Protein AF-A0A842HWE3-F1 (afdb_monomer_lite)

Sequence (59 aa):
MDHETINRNLIIILPKQPALDWIISVDPQPIQGLTLEELRQEQEVYLLAGGTVNTPEQA

Secondary structure (DSSP, 8-state):
--------EEEE----HHHHHHHHHH-SS--TT--HHHHHHT--EEEEPSS-PPPGGG-

Foldseek 3Di:
DDPPQDQPDKDKDQDDPVVVVVCVVPDPDDDPPDDSVNVRVPIDMDRDGPDDDQDPVND

Organism: NCBI:txid2697024

Structure (mmCIF, N/CA/C/O backbone):
data_AF-A0A842HWE3-F1
#
_entry.id   AF-A0A842HWE3-F1
#
loop_
_atom_site.group_PDB
_atom_site.id
_atom_site.type_symbol
_atom_site.label_atom_id
_atom_site.label_alt_id
_atom_site.label_comp_id
_atom_site.label_asym_id
_atom_site.label_entity_id
_atom_site.label_seq_id
_atom_site.pdbx_PDB_ins_code
_atom_site.Cartn_x
_atom_site.Cartn_y
_atom_site.Cartn_z
_atom_site.occupancy
_atom_site.B_iso_or_equiv
_atom_site.auth_seq_id
_atom_site.auth_comp_id
_atom_site.auth_asym_id
_atom_site.auth_atom_id
_atom_site.pdbx_PDB_model_num
ATOM 1 N N . MET A 1 1 ? 33.231 -9.726 -23.084 1.00 44.12 1 MET A N 1
ATOM 2 C CA . MET A 1 1 ? 32.608 -8.485 -22.592 1.00 44.12 1 MET A CA 1
ATOM 3 C C . MET A 1 1 ? 31.179 -8.842 -22.282 1.00 44.12 1 MET A C 1
ATOM 5 O O . MET A 1 1 ? 30.420 -9.093 -23.209 1.00 44.12 1 MET A O 1
ATOM 9 N N . ASP A 1 2 ? 30.866 -8.985 -21.004 1.00 55.53 2 ASP A N 1
ATOM 10 C CA . ASP A 1 2 ? 29.505 -9.246 -20.559 1.00 55.53 2 ASP A CA 1
ATOM 11 C C . ASP A 1 2 ? 28.666 -7.998 -20.840 1.00 55.53 2 ASP A C 1
ATOM 13 O O . ASP A 1 2 ? 29.032 -6.888 -20.457 1.00 55.53 2 ASP A O 1
ATOM 17 N N . HIS A 1 3 ? 27.586 -8.159 -21.601 1.00 60.56 3 HIS A N 1
ATOM 18 C CA . HIS A 1 3 ? 26.636 -7.079 -21.826 1.00 60.56 3 HIS A CA 1
ATOM 19 C C . HIS A 1 3 ? 25.954 -6.765 -20.490 1.00 60.56 3 HIS A C 1
ATOM 21 O O . HIS A 1 3 ? 25.205 -7.596 -19.975 1.00 60.56 3 HIS A O 1
ATOM 27 N N . GLU A 1 4 ? 26.194 -5.577 -19.928 1.00 61.84 4 GLU A N 1
ATOM 28 C CA . GLU A 1 4 ? 25.423 -5.097 -18.780 1.00 61.84 4 GLU A CA 1
ATOM 29 C C . GLU A 1 4 ? 23.941 -5.051 -19.173 1.00 61.84 4 GLU A C 1
ATOM 31 O O . GLU A 1 4 ? 23.513 -4.274 -20.032 1.00 61.84 4 GLU A O 1
ATOM 36 N N . THR A 1 5 ? 23.146 -5.940 -18.579 1.00 58.72 5 THR A N 1
ATOM 37 C CA . THR A 1 5 ? 21.700 -5.961 -18.792 1.00 58.72 5 THR A CA 1
ATOM 38 C C . THR A 1 5 ? 21.098 -4.844 -17.953 1.00 58.72 5 THR A C 1
ATOM 40 O O . THR A 1 5 ? 20.937 -4.975 -16.743 1.00 58.72 5 THR A O 1
ATOM 43 N N . ILE A 1 6 ? 20.797 -3.711 -18.588 1.00 61.16 6 ILE A N 1
ATOM 44 C CA . ILE A 1 6 ? 20.081 -2.615 -17.931 1.00 61.16 6 ILE A CA 1
ATOM 45 C C . ILE A 1 6 ? 18.633 -3.060 -17.712 1.00 61.16 6 ILE A C 1
ATOM 47 O O . ILE A 1 6 ? 17.891 -3.289 -18.672 1.00 61.16 6 ILE A O 1
ATOM 51 N N . ASN A 1 7 ? 18.216 -3.134 -16.451 1.00 61.81 7 ASN A N 1
ATOM 52 C CA . ASN A 1 7 ? 16.824 -3.358 -16.077 1.00 61.81 7 ASN A CA 1
ATOM 53 C C . ASN A 1 7 ? 16.002 -2.119 -16.445 1.00 61.81 7 ASN A C 1
ATOM 55 O O . ASN A 1 7 ? 16.091 -1.083 -15.792 1.00 61.81 7 ASN A O 1
ATOM 59 N N . ARG A 1 8 ? 15.229 -2.207 -17.534 1.00 70.88 8 ARG A N 1
ATOM 60 C CA . ARG A 1 8 ? 14.413 -1.092 -18.058 1.00 70.88 8 ARG A CA 1
ATOM 61 C C . ARG A 1 8 ? 13.018 -1.003 -17.440 1.00 70.88 8 ARG A C 1
ATOM 63 O O . ARG A 1 8 ? 12.273 -0.087 -17.768 1.00 70.88 8 ARG A O 1
ATOM 70 N N . ASN A 1 9 ? 12.662 -1.955 -16.583 1.00 76.06 9 ASN A N 1
ATOM 71 C CA . ASN A 1 9 ? 11.325 -2.075 -16.025 1.00 76.06 9 ASN A CA 1
ATOM 72 C C . ASN A 1 9 ? 11.358 -1.744 -14.533 1.00 76.06 9 ASN A C 1
ATOM 74 O O . ASN A 1 9 ? 12.099 -2.364 -13.767 1.00 76.06 9 ASN A O 1
ATOM 78 N N . LEU A 1 10 ? 10.532 -0.772 -14.152 1.00 77.19 10 LEU A N 1
ATOM 79 C CA . LEU A 1 10 ? 10.359 -0.284 -12.792 1.00 77.19 10 LEU A CA 1
ATOM 80 C C . LEU A 1 10 ? 8.921 -0.560 -12.358 1.00 77.19 10 LEU A C 1
ATOM 82 O O . LEU A 1 10 ? 7.990 -0.145 -13.052 1.00 77.19 10 LEU A O 1
ATOM 86 N N . ILE A 1 11 ? 8.734 -1.216 -11.215 1.00 81.50 11 ILE A N 1
ATOM 87 C CA . ILE A 1 11 ? 7.421 -1.308 -10.571 1.00 81.50 11 ILE A CA 1
ATOM 88 C C . ILE A 1 11 ? 7.454 -0.479 -9.294 1.00 81.50 11 ILE A C 1
ATOM 90 O O . ILE A 1 11 ? 8.334 -0.646 -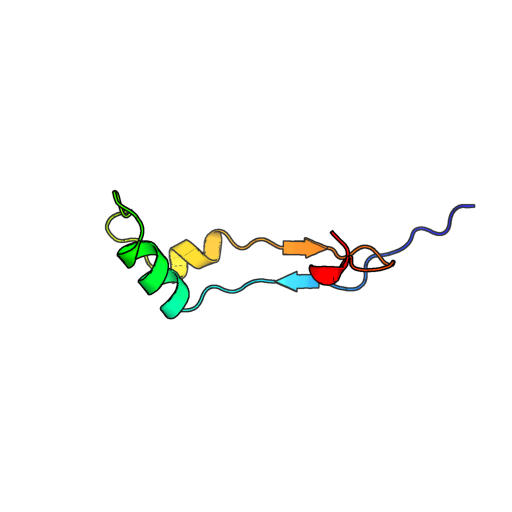8.451 1.00 81.50 11 ILE A O 1
ATOM 94 N N . ILE A 1 12 ? 6.464 0.400 -9.172 1.00 82.56 12 ILE A N 1
ATOM 95 C CA . ILE A 1 12 ? 6.207 1.196 -7.977 1.00 82.56 12 ILE A CA 1
ATOM 96 C C . ILE A 1 12 ? 4.856 0.748 -7.430 1.00 82.56 12 ILE A C 1
ATOM 98 O O . ILE A 1 12 ? 3.843 0.822 -8.133 1.00 82.56 12 ILE A O 1
ATOM 102 N N . ILE A 1 13 ? 4.830 0.298 -6.179 1.00 84.44 13 ILE A N 1
ATOM 103 C CA . ILE A 1 13 ? 3.580 -0.012 -5.484 1.00 84.44 13 ILE A CA 1
ATOM 104 C C . ILE A 1 13 ? 3.137 1.257 -4.767 1.00 84.44 13 ILE A C 1
ATOM 106 O O . ILE A 1 13 ? 3.869 1.794 -3.947 1.00 84.44 13 ILE A O 1
ATOM 110 N N . LEU A 1 14 ? 1.951 1.775 -5.088 1.00 90.12 14 LEU A N 1
ATOM 111 C CA . LEU A 1 14 ? 1.386 2.951 -4.422 1.00 90.12 14 LEU A CA 1
ATOM 112 C C . LEU A 1 14 ? 0.190 2.534 -3.563 1.00 90.12 14 LEU A C 1
ATOM 114 O O . LEU A 1 14 ? -0.876 2.238 -4.119 1.00 90.12 14 LEU A O 1
ATOM 118 N N . PRO A 1 15 ? 0.326 2.549 -2.225 1.00 91.56 15 PRO A N 1
ATOM 119 C CA . PRO A 1 15 ? -0.788 2.294 -1.330 1.00 91.56 15 PRO A CA 1
ATOM 120 C C . PRO A 1 15 ? -1.951 3.259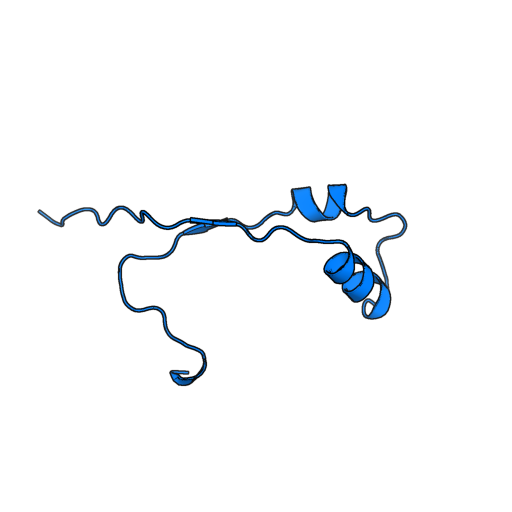 -1.585 1.00 91.56 15 PRO A C 1
ATOM 122 O O . PRO A 1 15 ? -1.793 4.479 -1.743 1.00 91.56 15 PRO A O 1
ATOM 125 N N . LYS A 1 16 ? -3.156 2.690 -1.627 1.00 93.88 16 LYS A N 1
ATOM 126 C CA . LYS A 1 16 ? -4.428 3.419 -1.662 1.00 93.88 16 LYS A CA 1
ATOM 127 C C . LYS A 1 16 ? -5.166 3.212 -0.345 1.00 93.88 16 LYS A C 1
ATOM 129 O O . LYS A 1 16 ? -4.798 2.339 0.435 1.00 93.88 16 LYS A O 1
ATOM 134 N N . GLN A 1 17 ? -6.239 3.973 -0.145 1.00 95.56 17 GLN A N 1
ATOM 135 C CA . GLN A 1 17 ? -7.051 3.902 1.070 1.00 95.56 17 GLN A CA 1
ATOM 136 C C . GLN A 1 17 ? -7.432 2.464 1.482 1.00 95.56 17 GLN A C 1
ATOM 138 O O . GLN A 1 17 ? -7.202 2.137 2.638 1.00 95.56 17 GLN A O 1
ATOM 143 N N . PRO A 1 18 ? -7.841 1.552 0.570 1.00 95.69 18 PRO A N 1
ATOM 144 C CA . PRO A 1 18 ? -8.172 0.180 0.967 1.00 95.69 18 PRO A CA 1
ATOM 145 C C . PRO A 1 18 ? -7.017 -0.604 1.604 1.00 95.69 18 PRO A C 1
ATOM 147 O O . PRO A 1 18 ? -7.259 -1.489 2.415 1.00 95.69 18 PRO A O 1
ATOM 150 N N . ALA A 1 19 ? -5.765 -0.300 1.245 1.00 93.31 19 ALA A N 1
ATOM 151 C CA . ALA A 1 19 ? -4.605 -0.936 1.864 1.00 93.31 19 ALA A CA 1
ATOM 152 C C . ALA A 1 19 ? -4.427 -0.458 3.312 1.00 93.31 19 ALA A C 1
ATOM 154 O O . ALA A 1 19 ? -4.206 -1.276 4.198 1.00 93.31 19 ALA A O 1
ATOM 155 N N . LEU A 1 20 ? -4.586 0.849 3.554 1.00 94.12 20 LEU A N 1
ATOM 156 C CA . LEU A 1 20 ? -4.570 1.417 4.902 1.00 94.12 20 LEU A CA 1
ATOM 157 C C . LEU A 1 20 ? -5.722 0.860 5.751 1.00 94.12 20 LEU A C 1
ATOM 159 O O . LEU A 1 20 ? -5.493 0.426 6.876 1.00 94.12 20 LEU A O 1
ATOM 163 N N . ASP A 1 21 ? -6.934 0.812 5.195 1.00 94.88 21 ASP A N 1
ATOM 164 C CA . ASP A 1 21 ? -8.114 0.276 5.884 1.00 94.88 21 ASP A CA 1
ATOM 165 C C . ASP A 1 21 ? -7.909 -1.195 6.269 1.00 94.88 21 ASP A C 1
ATOM 167 O O . ASP A 1 21 ? -8.233 -1.605 7.384 1.00 94.88 21 ASP A O 1
ATOM 171 N N . TRP A 1 22 ? -7.326 -1.986 5.362 1.00 95.12 22 TRP A N 1
ATOM 172 C CA . TRP A 1 22 ? -6.992 -3.378 5.631 1.00 95.12 22 TRP A CA 1
ATOM 173 C C . TRP A 1 22 ? -5.973 -3.506 6.766 1.00 95.12 22 TRP A C 1
ATOM 175 O O . TRP A 1 22 ? -6.258 -4.235 7.713 1.00 95.12 22 TRP A O 1
ATOM 185 N N . ILE A 1 23 ? -4.858 -2.761 6.727 1.00 92.88 23 ILE A N 1
ATOM 186 C CA . ILE A 1 23 ? -3.825 -2.764 7.782 1.00 92.88 23 ILE A CA 1
ATOM 187 C C . ILE A 1 23 ? -4.451 -2.451 9.142 1.00 92.88 23 ILE A C 1
ATOM 189 O O . ILE A 1 23 ? -4.292 -3.228 10.078 1.00 92.88 23 ILE A O 1
ATOM 193 N N . ILE A 1 24 ? -5.227 -1.367 9.232 1.00 93.12 24 ILE A N 1
ATOM 194 C CA . ILE A 1 24 ? -5.902 -0.965 10.475 1.00 93.12 24 ILE A CA 1
ATOM 195 C C . ILE A 1 24 ? -6.851 -2.066 10.973 1.00 93.12 24 ILE A C 1
ATOM 197 O O . ILE A 1 24 ? -6.991 -2.251 12.179 1.00 93.12 24 ILE A O 1
ATOM 201 N N . SER A 1 25 ? -7.511 -2.791 10.065 1.00 93.88 25 SER A N 1
ATOM 202 C CA . SER A 1 25 ? -8.478 -3.832 10.432 1.00 93.88 25 SER A CA 1
ATOM 203 C C . SER A 1 25 ? -7.848 -5.133 10.935 1.00 93.88 25 SER A C 1
ATOM 205 O O . SER A 1 25 ? -8.470 -5.827 11.740 1.00 93.88 25 SER A O 1
ATOM 207 N N . VAL A 1 26 ? -6.655 -5.491 10.446 1.00 95.12 26 VAL A N 1
ATOM 208 C CA . VAL A 1 26 ? -6.019 -6.787 10.741 1.00 95.12 26 VAL A CA 1
ATOM 209 C C . VAL A 1 26 ? -4.905 -6.693 11.774 1.00 95.12 26 VAL A C 1
ATOM 211 O O . VAL A 1 26 ? -4.579 -7.706 12.392 1.00 95.12 26 VAL A O 1
ATOM 214 N N . ASP A 1 27 ? -4.312 -5.514 11.957 1.00 91.31 27 ASP A N 1
ATOM 215 C CA . ASP A 1 27 ? -3.238 -5.311 12.919 1.00 91.31 27 ASP A CA 1
ATOM 216 C C . ASP A 1 27 ? -3.798 -5.342 14.355 1.00 91.31 27 ASP A C 1
ATOM 218 O O . ASP A 1 27 ? -4.645 -4.516 14.705 1.00 91.31 27 ASP A O 1
ATOM 222 N N . PRO A 1 28 ? -3.354 -6.274 15.220 1.00 91.12 28 PRO A N 1
ATOM 223 C CA . PRO A 1 28 ? -3.769 -6.301 16.620 1.00 91.12 28 PRO A CA 1
ATOM 224 C C . PRO A 1 28 ? -3.256 -5.098 17.432 1.00 91.12 28 PRO A C 1
ATOM 226 O O . PRO A 1 28 ? -3.746 -4.872 18.542 1.00 91.12 28 PRO A O 1
ATOM 229 N N . GLN A 1 29 ? -2.269 -4.348 16.933 1.00 93.00 29 GLN A N 1
ATOM 230 C CA . GLN A 1 29 ? -1.670 -3.171 17.571 1.00 93.00 29 GLN A CA 1
ATOM 231 C C . GLN A 1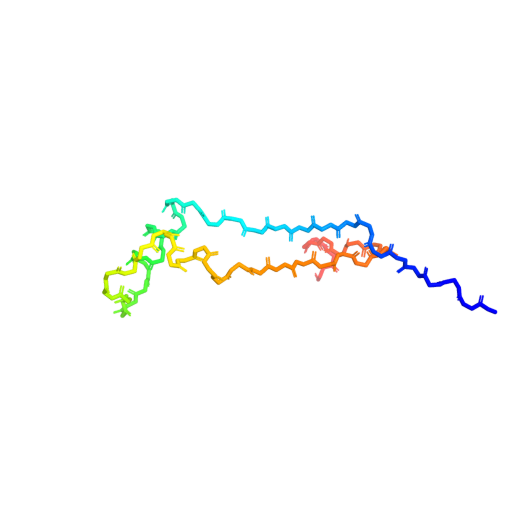 29 ? -1.444 -2.048 16.536 1.00 93.00 29 GLN A C 1
ATOM 233 O O . GLN A 1 29 ? -0.300 -1.668 16.282 1.00 93.00 29 GLN A O 1
ATOM 238 N N . PRO A 1 30 ? -2.519 -1.482 15.954 1.00 86.00 30 PRO A N 1
ATOM 239 C CA . PRO A 1 30 ? -2.393 -0.532 14.859 1.00 86.00 30 PRO A CA 1
ATOM 240 C C . PRO A 1 30 ? -1.682 0.745 15.313 1.00 86.00 30 PRO A C 1
ATOM 242 O O . PRO A 1 30 ? -1.964 1.295 16.385 1.00 86.00 30 PRO A O 1
ATOM 245 N N . ILE A 1 31 ? -0.790 1.251 14.460 1.00 88.25 31 ILE A N 1
ATOM 246 C CA . ILE A 1 31 ? -0.130 2.545 14.654 1.00 88.25 31 ILE A CA 1
ATOM 247 C C . ILE A 1 31 ? -1.209 3.634 14.695 1.00 88.25 31 ILE A C 1
ATOM 249 O O . ILE A 1 31 ? -1.877 3.919 13.697 1.00 88.25 31 ILE A O 1
ATOM 253 N N . GLN A 1 32 ? -1.401 4.244 15.865 1.00 87.44 32 GLN A N 1
ATOM 254 C CA . GLN A 1 32 ? -2.412 5.282 16.032 1.00 87.44 32 GLN A CA 1
ATOM 255 C C . GLN A 1 32 ? -2.067 6.510 15.192 1.00 87.44 32 GLN A C 1
ATOM 257 O O . GLN A 1 32 ? -0.972 7.055 15.291 1.00 87.44 32 GLN A O 1
ATOM 262 N N . GLY A 1 33 ? -3.036 6.962 14.398 1.00 89.81 33 GLY A N 1
ATOM 263 C CA . GLY A 1 33 ? -2.878 8.142 13.554 1.00 89.81 33 GLY A CA 1
ATOM 264 C C . GLY A 1 33 ? -2.153 7.894 12.235 1.00 89.81 33 GLY A C 1
ATOM 265 O O . GLY A 1 33 ? -1.970 8.865 11.513 1.00 89.81 33 GLY A O 1
ATOM 266 N N . LEU A 1 34 ? -1.804 6.642 11.893 1.00 92.75 34 LEU A N 1
ATOM 267 C CA . LEU A 1 34 ? -1.218 6.312 10.593 1.00 92.75 34 LEU A CA 1
ATOM 268 C C . LEU A 1 34 ? -2.106 6.828 9.455 1.00 92.75 34 LEU A C 1
ATOM 270 O O . LEU A 1 34 ? -3.257 6.414 9.290 1.00 92.75 34 LEU A O 1
ATOM 274 N N . THR A 1 35 ? -1.553 7.727 8.655 1.00 94.25 35 THR A N 1
ATOM 275 C CA . THR A 1 35 ? -2.211 8.306 7.489 1.00 94.25 35 THR A CA 1
ATOM 276 C C . THR A 1 35 ? -1.806 7.590 6.208 1.00 94.25 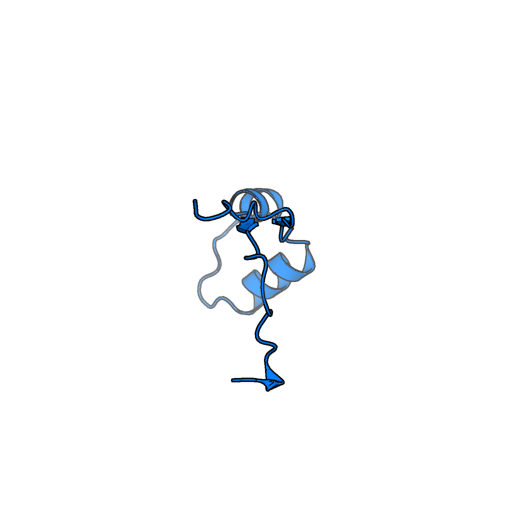35 THR A C 1
ATOM 278 O O . THR A 1 35 ? -0.762 6.943 6.108 1.00 94.25 35 THR A O 1
ATOM 281 N N . LEU A 1 36 ? -2.626 7.751 5.167 1.00 93.56 36 LEU A N 1
ATOM 282 C CA . LEU A 1 36 ? -2.307 7.213 3.846 1.00 93.56 36 LEU A CA 1
ATOM 283 C C . LEU A 1 36 ? -1.044 7.857 3.261 1.00 93.56 36 LEU A C 1
ATOM 285 O O . LEU A 1 36 ? -0.343 7.221 2.483 1.00 93.56 36 LEU A O 1
ATOM 289 N N . GLU A 1 37 ? -0.767 9.109 3.620 1.00 93.19 37 GLU A N 1
ATOM 290 C CA . GLU A 1 37 ? 0.423 9.811 3.151 1.00 93.19 37 GLU A CA 1
ATOM 291 C C . GLU A 1 37 ? 1.692 9.252 3.795 1.00 93.19 37 GLU A C 1
ATOM 293 O O . GLU A 1 37 ? 2.655 8.982 3.085 1.00 93.19 37 GLU A O 1
ATOM 298 N N . GLU A 1 38 ? 1.670 8.980 5.101 1.00 92.12 38 GLU A N 1
ATOM 299 C CA . GLU A 1 38 ? 2.776 8.313 5.800 1.00 92.12 38 GLU A CA 1
ATOM 300 C C . GLU A 1 38 ? 3.016 6.906 5.249 1.00 92.12 38 GLU A C 1
ATOM 302 O O . GLU A 1 38 ? 4.152 6.549 4.951 1.00 92.12 38 GLU A O 1
ATOM 307 N N . LEU A 1 39 ? 1.949 6.139 4.997 1.00 90.38 39 LEU A N 1
ATOM 308 C CA . LEU A 1 39 ? 2.056 4.808 4.391 1.00 90.38 39 LEU A CA 1
ATOM 309 C C . LEU A 1 39 ? 2.700 4.840 2.990 1.00 90.38 39 LEU A C 1
ATOM 311 O O . LEU A 1 39 ? 3.308 3.864 2.560 1.00 90.38 39 LEU A O 1
ATOM 315 N N . ARG A 1 40 ? 2.576 5.952 2.258 1.00 91.06 40 ARG A N 1
ATOM 316 C CA . ARG A 1 40 ? 3.199 6.132 0.937 1.00 91.06 40 ARG A CA 1
ATOM 317 C C . ARG A 1 40 ? 4.656 6.579 1.000 1.00 91.06 40 ARG A C 1
ATOM 319 O O . ARG A 1 40 ? 5.325 6.513 -0.023 1.00 91.06 40 ARG A O 1
ATOM 326 N N . GLN A 1 41 ? 5.159 7.028 2.147 1.00 87.00 41 GLN A N 1
ATOM 327 C CA . GLN A 1 41 ? 6.585 7.346 2.280 1.00 87.00 41 GLN A CA 1
ATOM 328 C C . GLN A 1 41 ? 7.443 6.071 2.318 1.00 87.00 41 GLN A C 1
ATOM 330 O O . GLN A 1 41 ? 8.578 6.081 1.854 1.00 87.00 41 GLN A O 1
ATOM 335 N N . GLU A 1 42 ? 6.871 4.952 2.766 1.00 75.69 42 GLU A N 1
ATOM 336 C CA . GLU A 1 42 ? 7.494 3.618 2.806 1.00 75.69 42 GLU A CA 1
ATOM 337 C C . GLU A 1 42 ? 7.398 2.882 1.449 1.00 75.69 42 GLU A C 1
ATOM 339 O O . GLU A 1 42 ? 7.257 1.661 1.383 1.00 75.69 42 GLU A O 1
ATOM 344 N N . GLN A 1 43 ? 7.394 3.613 0.330 1.00 68.75 43 GLN A N 1
ATOM 345 C CA . GLN A 1 43 ? 7.245 3.001 -0.988 1.00 68.75 43 GLN A CA 1
ATOM 346 C C . GLN A 1 43 ? 8.452 2.146 -1.372 1.00 68.75 43 GLN A C 1
ATOM 348 O O . GLN A 1 43 ? 9.572 2.636 -1.518 1.00 68.75 43 GLN A O 1
ATOM 353 N N . GLU A 1 44 ? 8.188 0.873 -1.655 1.00 72.81 44 GLU A N 1
ATOM 354 C CA . GLU A 1 44 ? 9.183 -0.031 -2.213 1.00 72.81 44 GLU A CA 1
ATOM 355 C C . GLU A 1 44 ? 9.235 0.068 -3.740 1.00 72.81 44 GLU A C 1
ATOM 357 O O . GLU A 1 44 ? 8.218 0.104 -4.445 1.00 72.81 44 GLU A O 1
ATOM 362 N N . VAL A 1 45 ? 10.462 0.100 -4.250 1.00 72.12 45 VAL A N 1
ATOM 363 C CA . VAL A 1 45 ? 10.766 0.168 -5.674 1.00 72.12 45 VAL A CA 1
ATOM 364 C C . VAL A 1 45 ? 11.439 -1.131 -6.082 1.00 72.12 45 VAL A C 1
ATOM 366 O O . VAL A 1 45 ? 12.511 -1.470 -5.584 1.00 72.12 45 VAL A O 1
ATOM 369 N N . TYR A 1 46 ? 10.827 -1.839 -7.028 1.00 76.38 46 TYR A N 1
ATOM 370 C CA . TYR A 1 46 ? 11.328 -3.124 -7.497 1.00 76.38 46 TYR A CA 1
ATOM 371 C C . TYR A 1 46 ? 11.915 -2.983 -8.901 1.00 76.38 46 TYR A C 1
ATOM 373 O O . TYR A 1 46 ? 11.230 -2.572 -9.844 1.00 76.38 46 TYR A O 1
ATOM 381 N N . LEU A 1 47 ? 13.192 -3.345 -9.040 1.00 72.62 47 LEU A N 1
ATOM 382 C CA . LEU A 1 47 ? 13.857 -3.487 -10.332 1.00 72.62 47 LEU A CA 1
ATOM 383 C C . LEU A 1 47 ? 13.677 -4.919 -10.824 1.00 72.62 47 LEU A C 1
ATOM 385 O O . LEU A 1 47 ? 14.134 -5.865 -10.183 1.00 72.62 47 LEU A O 1
ATOM 389 N N . LEU A 1 48 ? 13.031 -5.081 -11.976 1.00 70.25 48 LEU A N 1
ATOM 390 C CA . LEU A 1 48 ? 12.884 -6.397 -12.584 1.00 70.25 48 LEU A CA 1
ATOM 391 C C . LEU A 1 48 ? 14.111 -6.719 -13.432 1.00 70.25 48 LEU A C 1
ATOM 393 O O . LEU A 1 48 ? 14.423 -5.984 -14.372 1.00 70.25 48 LEU A O 1
ATOM 397 N N . ALA A 1 49 ? 14.769 -7.836 -13.115 1.00 66.12 49 ALA A N 1
ATOM 398 C CA . ALA A 1 49 ? 15.818 -8.396 -13.952 1.00 66.12 49 ALA A CA 1
ATOM 399 C C . ALA A 1 49 ? 15.278 -8.673 -15.367 1.00 66.12 49 ALA A C 1
ATOM 401 O O . ALA A 1 49 ? 14.170 -9.187 -15.534 1.00 66.12 49 ALA A O 1
ATOM 402 N N . GLY A 1 50 ? 16.055 -8.345 -16.399 1.00 59.72 50 GLY A N 1
ATOM 403 C CA . GLY A 1 50 ? 15.765 -8.775 -17.766 1.00 59.72 50 GLY A CA 1
ATOM 404 C C . GLY A 1 50 ? 15.924 -10.291 -17.915 1.00 59.72 50 GLY A C 1
ATOM 405 O O . GLY A 1 50 ? 16.988 -10.756 -18.302 1.00 59.72 50 GLY A O 1
ATOM 406 N N . GLY A 1 51 ? 14.881 -11.060 -17.598 1.00 63.06 51 GLY A N 1
ATOM 407 C CA . GLY A 1 51 ? 14.859 -12.522 -17.711 1.00 63.06 51 GLY A CA 1
ATOM 408 C C . GLY A 1 51 ? 13.770 -13.137 -16.831 1.00 63.06 51 GLY A C 1
ATOM 409 O O . GLY A 1 51 ? 13.595 -12.697 -15.704 1.00 63.06 51 GLY A O 1
ATOM 410 N N . THR A 1 52 ? 13.021 -14.092 -17.397 1.00 61.03 52 THR A N 1
ATOM 411 C CA . THR A 1 52 ? 11.925 -14.903 -16.811 1.00 61.03 52 THR A CA 1
ATOM 412 C C . THR A 1 52 ? 11.500 -14.555 -15.380 1.00 61.03 52 THR A C 1
ATOM 414 O O . THR A 1 52 ? 12.163 -14.917 -14.411 1.00 61.03 52 THR A O 1
ATOM 417 N N . VAL A 1 53 ? 10.333 -13.917 -15.263 1.00 60.53 53 VAL A N 1
ATOM 418 C CA . VAL A 1 53 ? 9.604 -13.774 -13.998 1.00 60.53 53 VAL A CA 1
ATOM 419 C C . VAL A 1 53 ? 9.059 -15.149 -13.617 1.00 60.53 53 VAL A C 1
ATOM 421 O O . VAL A 1 53 ? 8.279 -15.709 -14.385 1.00 60.53 53 VAL A O 1
ATOM 424 N N . ASN A 1 54 ? 9.460 -15.684 -12.460 1.00 58.50 54 ASN A N 1
ATOM 425 C CA . ASN A 1 54 ? 8.815 -16.874 -11.908 1.00 58.50 54 ASN A CA 1
ATOM 426 C C . ASN A 1 54 ? 7.395 -16.495 -11.487 1.00 58.50 54 ASN A C 1
ATOM 428 O O . ASN A 1 54 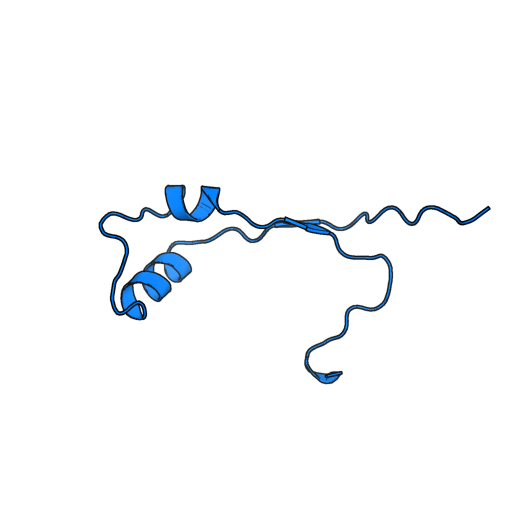? 7.211 -15.636 -10.621 1.00 58.50 54 ASN A O 1
ATOM 432 N N . THR A 1 55 ? 6.394 -17.088 -12.124 1.00 61.16 55 THR A N 1
ATOM 433 C CA . THR A 1 55 ? 5.004 -16.927 -11.703 1.00 61.16 55 THR A CA 1
ATOM 434 C C . THR A 1 55 ? 4.716 -17.840 -10.504 1.00 61.16 55 THR A C 1
ATOM 436 O O . THR A 1 55 ? 5.440 -18.815 -10.291 1.00 61.16 55 THR A O 1
ATOM 439 N N . PRO A 1 56 ? 3.681 -17.558 -9.689 1.00 59.00 56 PRO A N 1
ATOM 440 C CA . PRO A 1 56 ? 3.328 -18.402 -8.544 1.00 59.00 56 PRO A CA 1
ATOM 441 C C . PRO A 1 56 ? 3.058 -19.863 -8.923 1.00 59.00 56 PRO A C 1
ATOM 443 O O . PRO A 1 56 ? 3.195 -20.743 -8.084 1.00 59.00 56 PRO A O 1
ATOM 446 N N . GLU A 1 57 ? 2.697 -20.133 -10.181 1.00 61.41 57 GLU A N 1
ATOM 447 C CA . GLU A 1 57 ? 2.506 -21.494 -10.688 1.00 61.41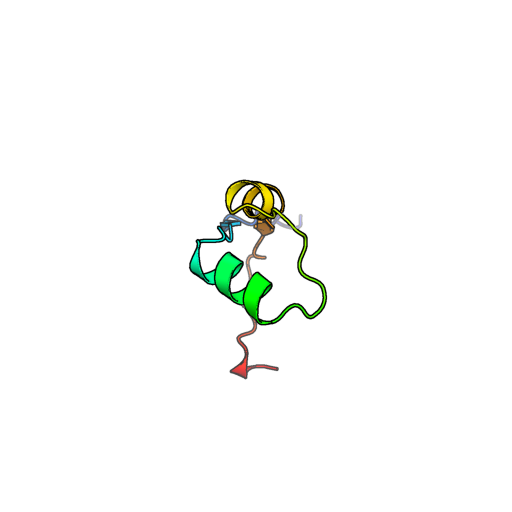 57 GLU A CA 1
ATOM 448 C C . GLU A 1 57 ? 3.820 -22.272 -10.903 1.00 61.41 57 GLU A C 1
ATOM 450 O O . GLU A 1 57 ? 3.776 -23.458 -11.223 1.00 61.41 57 GLU A O 1
ATOM 455 N N . GLN A 1 58 ? 4.979 -21.622 -10.765 1.00 55.84 58 GLN A N 1
ATOM 456 C CA . GLN A 1 58 ? 6.306 -22.193 -11.024 1.00 55.84 58 GLN A CA 1
ATOM 457 C C . GLN A 1 58 ? 7.117 -22.485 -9.744 1.00 55.84 58 GLN A C 1
ATOM 459 O O . GLN A 1 58 ? 8.278 -22.881 -9.859 1.00 55.84 58 GLN A O 1
ATOM 464 N N . ALA A 1 59 ? 6.533 -22.279 -8.555 1.00 48.62 59 ALA A N 1
ATOM 465 C CA . ALA A 1 59 ? 7.157 -22.510 -7.244 1.00 48.62 59 ALA A CA 1
ATOM 466 C C . ALA A 1 59 ? 6.836 -23.892 -6.651 1.00 48.62 59 ALA A C 1
ATOM 468 O O . ALA A 1 59 ? 5.698 -24.377 -6.844 1.00 48.62 59 ALA A O 1
#

pLDDT: mean 78.31, std 14.99, range [44.12, 95.69]

Radius of gyration: 17.07 Å; chains: 1; bounding box: 41×32×40 Å